Protein 1UFY (pdb70)

CATH classification: 3.30.1330.40

Nearest PDB structures (foldseek):
  1ufy-assembly1_A  TM=1.008E+00  e=2.197E-26  Thermus thermophilus HB8
  1ui9-assembly1_A  TM=9.934E-01  e=3.709E-23  Thermus thermophilus
  8cuu-assembly1_B  TM=9.670E-01  e=5.854E-23  synthetic construct
  8cuv-assembly1_B  TM=1.002E+00  e=2.622E-22  synthetic construct
  4zk7-assembly1_F  TM=1.004E+00  e=1.853E-21  Thermus thermophilus HB8

Organism: Thermus thermophilus (NCBI:txid274)

Structure (mmCIF, N/CA/C/O backbone):
data_1UFY
#
_entry.id   1UFY
#
_cell.length_a   71.252
_cell.length_b   71.252
_cell.length_c   152.360
_cell.angle_alpha   90.00
_cell.angle_beta   90.00
_cell.angle_gamma   120.00
#
_symmetry.space_group_name_H-M   'H 3 2'
#
loop_
_entity.id
_entity.type
_entity.pdbx_description
1 polymer 'Chorismate mutase'
2 non-polymer 'CHLORIDE ION'
3 non-polymer 'MALONATE ION'
4 non-polymer '2-(N-MORPHOLINO)-ETHANESULFONIC ACID'
5 water water
#
loop_
_atom_site.group_PDB
_atom_site.id
_atom_site.type_symbol
_atom_site.label_atom_id
_atom_site.label_alt_id
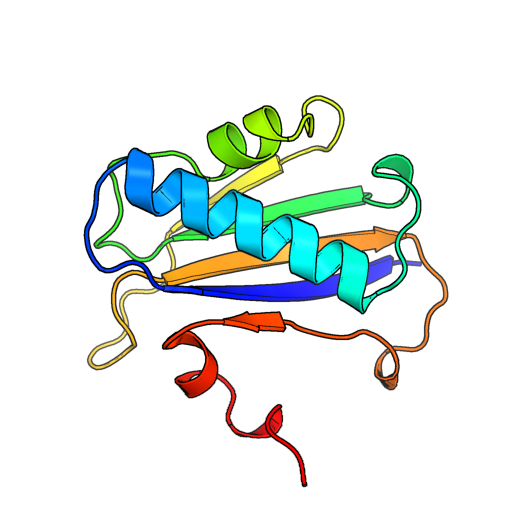_atom_site.label_comp_id
_atom_site.label_asym_id
_atom_site.label_entity_id
_atom_site.label_seq_id
_atom_site.pdbx_PDB_ins_code
_atom_site.Cartn_x
_atom_site.Cartn_y
_atom_site.Cartn_z
_atom_site.occupancy
_atom_site.B_iso_or_equiv
_atom_site.auth_seq_id
_atom_site.auth_comp_id
_atom_site.auth_asym_id
_atom_site.auth_atom_id
_atom_site.pdbx_PDB_model_num
ATOM 1 N N . MET A 1 1 ? 34.638 60.038 39.657 0.67 33.77 1 MET A N 1
ATOM 2 C CA . MET A 1 1 ? 33.619 59.460 40.509 1.00 20.84 1 MET A CA 1
ATOM 3 C C . MET A 1 1 ? 34.265 58.374 41.430 1.00 13.31 1 MET A C 1
ATOM 4 O O . MET A 1 1 ? 35.280 57.706 41.180 1.00 13.13 1 MET A O 1
ATOM 9 N N . VAL A 1 2 ? 33.622 58.398 42.562 1.00 7.56 2 VAL A N 1
ATOM 10 C CA . VAL A 1 2 ? 34.150 57.736 43.755 1.00 4.82 2 VAL A CA 1
ATOM 11 C C . VAL A 1 2 ? 33.059 56.841 44.341 1.00 3.58 2 VAL A C 1
ATOM 12 O O . VAL A 1 2 ? 31.891 57.198 44.364 1.00 4.64 2 VAL A O 1
ATOM 16 N N . ARG A 1 3 ? 33.490 55.701 44.856 1.00 3.49 3 ARG A N 1
ATOM 17 C CA . ARG A 1 3 ? 32.639 54.817 45.638 1.00 3.44 3 ARG A CA 1
ATOM 18 C C . ARG A 1 3 ? 33.278 54.596 46.994 1.00 3.30 3 ARG A C 1
ATOM 19 O O . ARG A 1 3 ? 34.439 54.195 47.093 1.00 4.72 3 ARG A O 1
ATOM 27 N N . GLY A 1 4 ? 32.531 54.774 48.066 1.00 3.01 4 GLY A N 1
ATOM 28 C CA . GLY A 1 4 ? 32.999 54.327 49.347 1.00 3.05 4 GLY A CA 1
ATOM 29 C C . GLY A 1 4 ? 32.921 52.823 49.497 1.00 2.95 4 GLY A C 1
ATOM 30 O O . GLY A 1 4 ? 31.999 52.182 48.992 1.00 4.00 4 GLY A O 1
ATOM 31 N N . ILE A 1 5 ? 33.852 52.274 50.256 1.00 3.40 5 ILE A N 1
ATOM 32 C CA . ILE A 1 5 ? 33.838 50.881 50.653 1.00 3.18 5 ILE A CA 1
ATOM 33 C C . ILE A 1 5 ? 33.850 50.865 52.169 1.00 3.29 5 ILE A C 1
ATOM 34 O O . ILE A 1 5 ? 34.759 51.478 52.786 1.00 3.67 5 ILE A O 1
ATOM 39 N N . ARG A 1 6 ? 32.870 50.221 52.806 1.00 3.27 6 ARG A N 1
ATOM 40 C CA . ARG A 1 6 ? 32.864 50.078 54.223 1.00 3.38 6 ARG A CA 1
ATOM 41 C C . ARG A 1 6 ? 33.434 48.732 54.662 1.00 3.68 6 ARG A C 1
ATOM 42 O O . ARG A 1 6 ? 33.181 47.700 54.044 1.00 4.85 6 ARG A O 1
ATOM 50 N N . GLY A 1 7 ? 34.151 48.788 55.773 1.00 3.89 7 GLY A N 1
ATOM 51 C CA . GLY A 1 7 ? 34.573 47.621 56.480 1.00 4.42 7 GLY A CA 1
ATOM 52 C C . GLY A 1 7 ? 34.398 47.783 57.982 1.00 3.14 7 GLY A C 1
ATOM 53 O O . GLY A 1 7 ? 34.341 48.925 58.493 1.00 3.41 7 GLY A O 1
ATOM 54 N N . ALA A 1 8 ? 34.366 46.678 58.706 1.00 3.32 8 ALA A N 1
ATOM 55 C CA . ALA A 1 8 ? 34.426 46.721 60.139 1.00 3.17 8 ALA A CA 1
ATOM 56 C C . ALA A 1 8 ? 34.980 45.385 60.656 1.00 3.23 8 ALA A C 1
ATOM 57 O O . ALA A 1 8 ? 34.751 44.333 60.022 1.00 3.74 8 ALA A O 1
ATOM 59 N N . ILE A 1 9 ? 35.645 45.427 61.805 1.00 3.10 9 ILE A N 1
ATOM 60 C CA . ILE A 1 9 ? 36.184 44.237 62.451 1.00 3.49 9 ILE A CA 1
ATOM 61 C C . ILE A 1 9 ? 36.243 44.535 63.948 1.00 3.52 9 ILE A C 1
ATOM 62 O O . ILE A 1 9 ? 36.415 45.665 64.361 1.00 4.44 9 ILE A O 1
ATOM 67 N N . THR A 1 10 ? 36.133 43.480 64.765 1.00 4.59 10 THR A N 1
ATOM 68 C CA . THR A 1 10 ? 36.309 43.566 66.192 1.00 4.58 10 THR A CA 1
ATOM 69 C C . THR A 1 10 ? 37.626 42.970 66.627 1.00 4.79 10 THR A C 1
ATOM 70 O O . THR A 1 10 ? 38.235 42.130 65.958 1.00 5.88 10 THR A O 1
ATOM 74 N N . VAL A 1 11 ? 38.050 43.411 67.828 1.00 4.78 11 VAL A N 1
ATOM 75 C CA . VAL A 1 11 ? 39.169 42.809 68.553 1.00 5.73 11 VAL A CA 1
ATOM 76 C C . VAL A 1 11 ? 38.727 42.421 69.954 1.00 5.50 11 VAL A C 1
ATOM 77 O O . VAL A 1 11 ? 37.748 42.949 70.475 1.00 7.17 11 VAL A O 1
ATOM 81 N N . GLU A 1 12 ? 39.504 41.519 70.557 1.00 7.42 12 GLU A N 1
ATOM 82 C CA . GLU A 1 12 ? 39.177 41.037 71.909 1.00 9.72 12 GLU A CA 1
ATOM 83 C C . GLU A 1 12 ? 39.878 41.811 72.993 1.00 7.33 12 GLU A C 1
ATOM 84 O O . GLU A 1 12 ? 39.543 41.607 74.179 1.00 11.37 12 GLU A O 1
ATOM 87 N N . GLU A 1 13 ? 40.831 42.682 72.660 1.00 6.82 13 GLU A N 1
ATOM 88 C CA . GLU A 1 13 ? 41.575 43.422 73.661 1.00 6.52 13 GLU A CA 1
ATOM 89 C C . GLU A 1 13 ? 42.080 44.713 73.057 1.00 5.28 13 GLU A C 1
ATOM 90 O O . GLU A 1 13 ? 42.331 44.783 71.849 1.00 6.63 13 GLU A O 1
ATOM 96 N N . ASP A 1 14 ? 42.268 45.712 73.897 1.00 5.57 14 ASP A N 1
ATOM 97 C CA . ASP A 1 14 ? 42.822 47.017 73.492 1.00 5.34 14 ASP A CA 1
ATOM 98 C C . ASP A 1 14 ? 44.338 46.987 73.575 1.00 5.28 14 ASP A C 1
ATOM 99 O O . ASP A 1 14 ? 44.934 47.535 74.519 1.00 6.22 14 ASP A O 1
ATOM 104 N N . THR A 1 15 ? 44.968 46.314 72.650 1.00 5.77 15 THR A N 1
ATOM 105 C CA . THR A 1 15 ? 46.409 46.289 72.527 1.00 5.73 15 THR A CA 1
ATOM 106 C C . THR A 1 15 ? 46.816 46.611 71.098 1.00 5.30 15 THR A C 1
ATOM 107 O O . THR A 1 15 ? 46.056 46.338 70.164 1.00 5.87 15 THR A O 1
ATOM 111 N N . PRO A 1 16 ? 48.010 47.138 70.884 1.00 6.41 16 PRO A N 1
ATOM 112 C CA . PRO A 1 16 ? 48.446 47.402 69.521 1.00 6.93 16 PRO A CA 1
ATOM 113 C C . PRO A 1 16 ? 48.513 46.167 68.687 1.00 6.03 16 PRO A C 1
ATOM 114 O O . PRO A 1 16 ? 48.145 46.195 67.502 1.00 6.94 16 PRO A O 1
ATOM 118 N N . GLU A 1 17 ? 49.000 45.069 69.236 1.00 6.43 17 GLU A N 1
ATOM 119 C CA . GLU A 1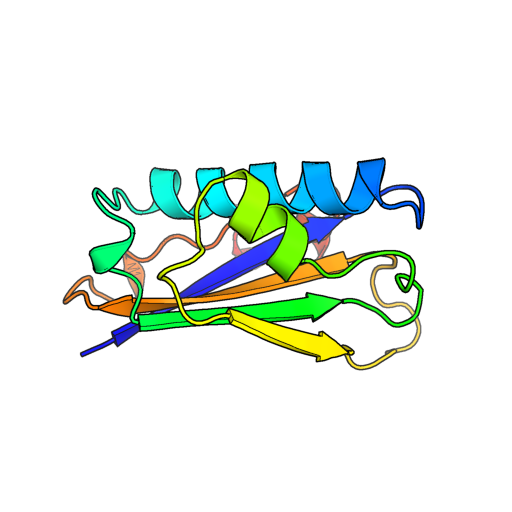 17 ? 49.107 43.860 68.422 1.00 7.72 17 GLU A CA 1
ATOM 120 C C . GLU A 1 17 ? 47.739 43.441 67.882 1.00 6.47 17 GLU A C 1
ATOM 121 O O . GLU A 1 17 ? 47.620 43.041 66.703 1.00 7.31 17 GLU A O 1
ATOM 127 N N . ALA A 1 18 ? 46.689 43.511 68.706 1.00 5.65 18 ALA A N 1
ATOM 128 C CA . ALA A 1 18 ? 45.373 43.123 68.281 1.00 5.43 18 ALA A CA 1
ATOM 129 C C . ALA A 1 18 ? 44.797 44.087 67.268 1.00 4.41 18 ALA A C 1
ATOM 130 O O . ALA A 1 18 ? 44.244 43.682 66.258 1.00 5.00 18 ALA A O 1
ATOM 132 N N . ILE A 1 19 ? 44.892 45.393 67.567 1.00 4.24 19 ILE A N 1
ATOM 133 C CA . ILE A 1 19 ? 44.342 46.396 66.679 1.00 4.28 19 ILE A CA 1
ATOM 134 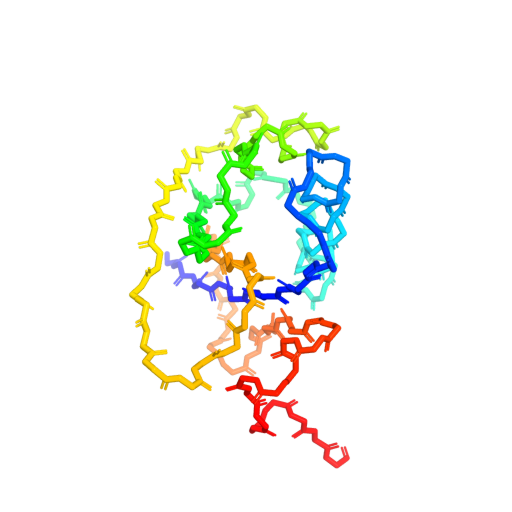C C . ILE A 1 19 ? 45.050 46.393 65.336 1.00 4.13 19 ILE A C 1
ATOM 135 O O . ILE A 1 19 ? 44.407 46.457 64.277 1.00 4.62 19 ILE A O 1
ATOM 140 N N . HIS A 1 20 ? 46.376 46.312 65.358 1.00 4.29 20 HIS A N 1
ATOM 141 C CA . HIS A 1 20 ? 47.106 46.358 64.099 1.00 4.46 20 HIS A CA 1
ATOM 142 C C . HIS A 1 20 ? 46.805 45.139 63.243 1.00 4.44 20 HIS A C 1
ATOM 143 O O . HIS A 1 20 ? 46.579 45.276 62.028 1.00 4.62 20 HIS A O 1
ATOM 150 N N . GLN A 1 21 ? 46.792 43.948 63.829 1.00 4.35 21 GLN A N 1
ATOM 151 C CA . GLN A 1 21 ? 46.500 42.762 63.041 1.00 4.80 21 GLN A CA 1
ATOM 152 C C . GLN A 1 21 ? 45.129 42.854 62.404 1.00 4.60 21 GLN A C 1
ATOM 153 O O . GLN A 1 21 ? 44.928 42.507 61.238 1.00 4.96 21 GLN A O 1
ATOM 159 N N . ALA A 1 22 ? 44.130 43.243 63.218 1.00 4.19 22 ALA A N 1
ATOM 160 C CA . ALA A 1 22 ? 42.765 43.288 62.707 1.00 4.16 22 ALA A CA 1
ATOM 161 C C . ALA A 1 22 ? 42.640 44.289 61.560 1.00 3.87 22 ALA A C 1
ATOM 162 O O . ALA A 1 22 ? 41.925 44.053 60.593 1.00 4.65 22 ALA A O 1
ATOM 164 N N . THR A 1 23 ? 43.305 45.432 61.689 1.00 3.79 23 THR A N 1
ATOM 165 C CA . THR A 1 23 ? 43.239 46.477 60.672 1.00 3.88 23 THR A CA 1
ATOM 166 C C . THR A 1 23 ? 43.888 45.995 59.387 1.00 3.48 23 THR A C 1
ATOM 167 O O . THR A 1 23 ? 43.345 46.200 58.293 1.00 4.27 23 THR A O 1
ATOM 171 N N . ARG A 1 24 ? 45.070 45.374 59.471 1.00 4.01 24 ARG A N 1
ATOM 172 C CA . ARG A 1 24 ? 45.710 44.853 58.278 1.00 4.38 24 ARG A CA 1
ATOM 173 C C . ARG A 1 24 ? 44.822 43.842 57.568 1.00 4.44 24 ARG A C 1
ATOM 174 O O . ARG A 1 24 ? 44.667 43.875 56.355 1.00 5.20 24 ARG A O 1
ATOM 182 N N . GLU A 1 25 ? 44.264 42.909 58.354 1.00 4.45 25 GLU A N 1
ATOM 183 C CA . GLU A 1 25 ? 43.405 41.860 57.781 1.00 5.04 25 GLU A CA 1
ATOM 184 C C . GLU A 1 25 ? 42.199 42.454 57.055 1.00 4.58 25 GLU A C 1
ATOM 185 O O . GLU A 1 25 ? 41.866 42.095 55.942 1.00 5.39 25 GLU A O 1
ATOM 191 N N . LEU A 1 26 ? 41.538 43.400 57.756 1.00 4.04 26 LEU A N 1
ATOM 192 C CA . LEU A 1 26 ? 40.338 44.016 57.172 1.00 3.97 26 LEU A CA 1
ATOM 193 C C . LEU A 1 26 ? 40.680 44.772 55.882 1.00 3.78 26 LEU A C 1
ATOM 194 O O . LEU A 1 26 ? 39.953 44.644 54.889 1.00 4.37 26 LEU A O 1
ATOM 199 N N . LEU A 1 27 ? 41.733 45.595 55.911 1.00 3.75 27 LEU A N 1
ATOM 200 C CA . LEU A 1 27 ? 42.068 46.356 54.707 1.00 3.96 27 LEU A CA 1
ATOM 201 C C . LEU A 1 27 ? 42.316 45.451 53.507 1.00 4.22 27 LEU A C 1
ATOM 202 O O . LEU A 1 27 ? 41.821 45.686 52.419 1.00 4.71 27 LEU A O 1
ATOM 207 N N . LEU A 1 28 ? 43.122 44.403 53.740 1.00 4.63 28 LEU A N 1
ATOM 208 C CA . LEU A 1 28 ? 43.448 43.519 52.603 1.00 6.00 28 LEU A CA 1
ATOM 209 C C . LEU A 1 28 ? 42.216 42.836 52.085 1.00 5.46 28 LEU A C 1
ATOM 210 O O . LEU A 1 28 ? 42.050 42.651 50.890 1.00 6.28 28 LEU A O 1
ATOM 215 N N . LYS A 1 29 ? 41.301 42.410 53.003 1.00 5.15 29 LYS A N 1
ATOM 216 C CA . LYS A 1 29 ? 40.066 41.763 52.550 1.00 5.26 29 LYS A CA 1
ATOM 217 C C . LYS A 1 29 ? 39.166 42.718 51.806 1.00 4.76 29 LYS A C 1
ATOM 218 O O . LYS A 1 29 ? 38.476 42.318 50.842 1.00 5.97 29 LYS A O 1
ATOM 224 N N . MET A 1 30 ? 39.099 43.992 52.215 1.00 4.41 30 MET A N 1
ATOM 225 C CA . MET A 1 30 ? 38.315 44.987 51.480 1.00 4.26 30 MET A CA 1
ATOM 226 C C . MET A 1 30 ? 38.825 45.151 50.059 1.00 4.71 30 MET A C 1
ATOM 227 O O . MET A 1 30 ? 38.064 45.255 49.085 1.00 5.59 30 MET A O 1
ATOM 232 N N . LEU A 1 31 ? 40.162 45.207 49.914 1.00 4.36 31 LEU A N 1
ATOM 233 C CA . LEU A 1 31 ? 40.738 45.385 48.583 1.00 5.13 31 LEU A CA 1
ATOM 234 C C . LEU A 1 31 ? 40.463 44.158 47.723 1.00 5.49 31 LEU A C 1
ATOM 235 O O . LEU A 1 31 ? 40.054 44.262 46.574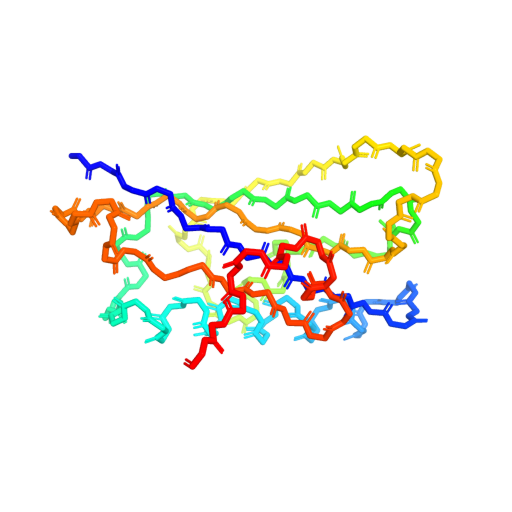 1.00 6.91 31 LEU A O 1
ATOM 240 N N . GLU A 1 32 ? 40.691 42.975 48.303 1.00 5.68 32 GLU A N 1
ATOM 241 C CA . GLU A 1 32 ? 40.472 41.717 47.555 1.00 7.05 32 GLU A CA 1
ATOM 242 C C . GLU A 1 32 ? 39.029 41.561 47.144 1.00 6.07 32 GLU A C 1
ATOM 243 O O . GLU A 1 32 ? 38.747 41.130 46.009 1.00 7.64 32 GLU A O 1
ATOM 248 N N . ALA A 1 33 ? 38.096 41.844 48.029 1.00 5.61 33 ALA A N 1
ATOM 249 C CA . ALA A 1 33 ? 36.669 41.661 47.744 1.00 6.53 33 ALA A CA 1
ATOM 250 C C . ALA A 1 33 ? 36.225 42.483 46.559 1.00 5.77 33 ALA A C 1
ATOM 251 O O . ALA A 1 33 ? 35.253 42.154 45.904 1.00 8.51 33 ALA A O 1
ATOM 253 N N . ASN A 1 34 ? 36.874 43.618 46.340 1.00 4.95 34 ASN A N 1
ATOM 254 C CA . ASN A 1 34 ? 36.518 44.565 45.291 1.00 5.08 34 ASN A CA 1
ATOM 255 C C . ASN A 1 34 ? 37.377 44.482 44.061 1.00 5.37 34 ASN A C 1
ATOM 256 O O . ASN A 1 34 ? 37.148 45.204 43.127 1.00 7.40 34 ASN A O 1
ATOM 261 N N . GLY A 1 35 ? 38.368 43.586 44.050 1.00 5.68 35 GLY A N 1
ATOM 262 C CA . GLY A 1 35 ? 39.215 43.420 42.857 1.00 7.22 35 GLY A CA 1
ATOM 263 C C . GLY A 1 35 ? 40.130 44.620 42.626 1.00 6.46 35 GLY A C 1
ATOM 264 O O . GLY A 1 35 ? 40.548 44.880 41.507 1.00 9.22 35 GLY A O 1
ATOM 265 N N . ILE A 1 36 ? 40.507 45.325 43.697 1.00 6.08 36 ILE A N 1
ATOM 266 C CA . ILE A 1 36 ? 41.429 46.466 43.549 1.00 5.69 36 ILE A CA 1
ATOM 267 C C . ILE A 1 36 ? 42.812 45.950 43.238 1.00 6.42 36 ILE A C 1
ATOM 268 O O . ILE A 1 36 ? 43.258 44.979 43.856 1.00 9.66 36 ILE A O 1
ATOM 273 N N . GLN A 1 37 ? 43.453 46.577 42.279 1.00 6.26 37 GLN A N 1
ATOM 274 C CA . GLN A 1 37 ? 44.759 46.149 41.762 1.00 8.32 37 GLN A CA 1
ATOM 275 C C . GLN A 1 37 ? 45.905 47.003 42.228 1.00 6.94 37 GLN A C 1
ATOM 276 O O . GLN A 1 37 ? 47.052 46.571 42.161 1.00 10.56 37 GLN A O 1
ATOM 282 N N . SER A 1 38 ? 45.663 48.205 42.708 1.00 5.62 38 SER A N 1
ATOM 283 C CA . SER A 1 38 ? 46.695 49.105 43.152 1.00 4.70 38 SER A CA 1
ATOM 284 C C . SER A 1 38 ? 46.142 50.016 44.217 1.00 3.90 38 SER A C 1
ATOM 285 O O . SER A 1 38 ? 45.013 50.511 44.118 1.00 4.48 38 SER A O 1
ATOM 288 N N . TYR A 1 39 ? 46.988 50.353 45.199 1.00 3.80 39 TYR A N 1
ATOM 289 C CA . TYR A 1 39 ? 46.664 51.365 46.173 1.00 4.06 39 TYR A CA 1
ATOM 290 C C . TYR A 1 39 ? 46.420 52.722 45.500 1.00 3.66 39 TYR A C 1
ATOM 291 O O . TYR A 1 39 ? 45.781 53.599 46.106 1.00 4.07 39 TYR A O 1
ATOM 300 N N . GLU A 1 40 ? 46.913 52.910 44.276 1.00 4.00 40 GLU A N 1
ATOM 301 C CA . GLU A 1 40 ? 46.673 54.137 43.552 1.00 4.27 40 GLU A CA 1
ATOM 302 C C . GLU A 1 40 ? 45.206 54.373 43.263 1.00 3.88 40 GLU A C 1
ATOM 303 O O . GLU A 1 40 ? 44.799 55.489 42.961 1.00 5.28 40 GLU A O 1
ATOM 309 N N . GLU A 1 41 ? 44.377 53.321 43.340 1.00 3.92 41 GLU A N 1
ATOM 310 C CA . GLU A 1 41 ? 42.935 53.470 43.168 1.00 4.09 41 GLU A CA 1
ATOM 311 C C . GLU A 1 41 ? 42.277 54.110 44.361 1.00 4.33 41 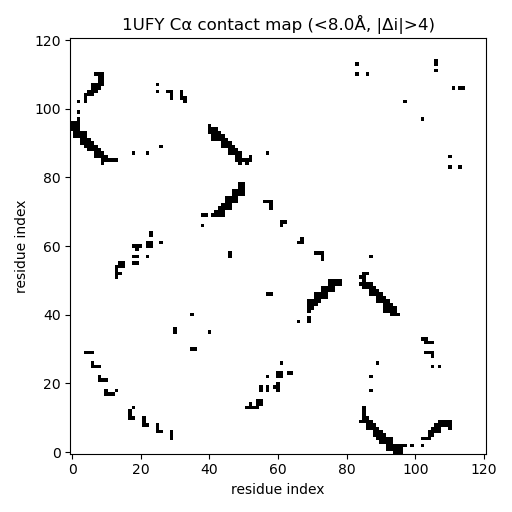GLU A C 1
ATOM 312 O O . GLU A 1 41 ? 41.091 54.497 44.238 1.00 6.03 41 GLU A O 1
ATOM 318 N N . LEU A 1 42 ? 42.929 54.219 45.494 1.00 3.66 42 LEU A N 1
ATOM 319 C CA . LEU A 1 42 ? 42.347 54.748 46.705 1.00 4.03 42 LEU A CA 1
ATOM 320 C C . LEU A 1 42 ? 42.590 56.258 46.814 1.00 3.80 42 LEU A C 1
ATOM 321 O O . LEU A 1 42 ? 43.736 56.722 46.905 1.00 6.71 42 LEU A O 1
ATOM 326 N N . ALA A 1 43 ? 41.511 57.025 46.811 1.00 3.36 43 ALA A N 1
ATOM 327 C CA . ALA A 1 43 ? 41.573 58.463 47.061 1.00 3.34 43 ALA A CA 1
ATOM 328 C C . ALA A 1 43 ? 42.077 58.751 48.469 1.00 3.37 43 ALA A C 1
ATOM 329 O O . ALA A 1 43 ? 42.891 59.667 48.693 1.00 4.22 43 ALA A O 1
ATOM 331 N N . ALA A 1 44 ? 41.544 58.019 49.459 1.00 3.31 44 ALA A N 1
ATOM 332 C CA . ALA A 1 44 ? 41.821 58.229 50.877 1.00 3.31 44 ALA A CA 1
ATOM 333 C C . ALA A 1 44 ? 41.156 57.072 51.623 1.00 3.38 44 ALA A C 1
ATOM 334 O O . ALA A 1 44 ? 40.273 56.393 51.092 1.00 4.04 44 ALA A O 1
ATOM 336 N N . VAL A 1 45 ? 41.576 56.874 52.867 1.00 3.61 45 VAL A N 1
ATOM 337 C CA . VAL A 1 45 ? 40.914 55.916 53.775 1.00 3.53 45 VAL A CA 1
ATOM 338 C C . VAL A 1 45 ? 40.725 56.596 55.125 1.00 3.80 45 VAL A C 1
ATOM 339 O O . VAL A 1 45 ? 41.663 57.164 55.686 1.00 4.81 45 VAL A O 1
ATOM 343 N N . ILE A 1 46 ? 39.490 56.507 55.641 1.00 3.61 46 ILE A N 1
ATOM 344 C CA . ILE A 1 46 ? 39.128 57.056 56.927 1.00 3.75 46 ILE A CA 1
ATOM 345 C C . ILE A 1 46 ? 38.780 55.908 57.872 1.00 3.85 46 ILE A C 1
ATOM 346 O O . ILE A 1 46 ? 38.075 54.982 57.489 1.00 6.02 46 ILE A O 1
ATOM 351 N N . PHE A 1 47 ? 39.270 55.967 59.079 1.00 3.97 47 PHE A N 1
ATOM 352 C CA . PHE A 1 47 ? 39.024 54.968 60.106 1.00 4.70 47 PHE A CA 1
ATOM 353 C C . PHE A 1 47 ? 38.253 55.577 61.269 1.00 4.75 47 PHE A C 1
ATOM 354 O O . PHE A 1 47 ? 38.505 56.756 61.623 1.00 5.71 47 PHE A O 1
ATOM 362 N N . THR A 1 48 ? 37.459 54.774 61.955 1.00 4.92 48 THR A N 1
ATOM 363 C CA . THR A 1 48 ? 36.996 55.121 63.260 1.00 5.40 48 THR A CA 1
ATOM 364 C C . THR A 1 48 ? 37.272 53.951 64.210 1.00 5.02 48 THR A C 1
ATOM 365 O O . THR A 1 48 ? 37.302 52.776 63.819 1.00 5.58 48 THR A O 1
ATOM 369 N N . VAL A 1 49 ? 37.451 54.289 65.492 1.00 5.24 49 VAL A N 1
ATOM 370 C CA . VAL A 1 49 ? 37.583 53.320 66.539 1.00 4.95 49 VAL A CA 1
ATOM 371 C C . VAL A 1 49 ? 36.590 53.672 67.645 1.00 4.33 49 VAL A C 1
ATOM 372 O O . VAL A 1 49 ? 36.346 54.856 67.932 1.00 6.09 49 VAL A O 1
ATOM 376 N N . THR A 1 50 ? 36.044 52.663 68.293 1.00 4.57 50 THR A N 1
ATOM 377 C CA . THR A 1 50 ? 35.216 52.878 69.458 1.00 4.69 50 THR A CA 1
ATOM 378 C C . THR A 1 50 ? 36.061 53.400 70.610 1.00 5.19 50 THR A C 1
ATOM 379 O O . THR A 1 50 ? 37.287 53.258 70.643 1.00 6.42 50 THR A O 1
ATOM 383 N N . GLU A 1 51 ? 35.390 54.009 71.609 1.00 7.54 51 GLU A N 1
ATOM 384 C CA . GLU A 1 51 ? 36.073 54.693 72.714 1.00 9.83 51 GLU A CA 1
ATOM 385 C C . GLU A 1 51 ? 36.832 53.757 73.625 1.00 8.85 51 GLU A C 1
ATOM 386 O O . GLU A 1 51 ? 37.720 54.215 74.367 1.00 12.45 51 GLU A O 1
ATOM 392 N N . ASP A 1 52 ? 36.586 52.468 73.553 1.00 7.03 52 ASP A N 1
ATOM 393 C CA . ASP A 1 52 ? 37.268 51.430 74.284 1.00 7.47 52 ASP A CA 1
ATOM 394 C C . ASP A 1 52 ? 38.547 50.934 73.642 1.00 7.10 52 ASP A C 1
ATOM 395 O O . ASP A 1 52 ? 39.175 50.021 74.143 1.00 9.12 52 ASP A O 1
ATOM 400 N N . LEU A 1 53 ? 38.949 51.561 72.504 1.00 6.16 53 LEU A N 1
ATOM 401 C CA . LEU A 1 53 ? 40.213 51.259 71.828 1.00 6.11 53 LEU A CA 1
ATOM 402 C C . LEU A 1 53 ? 41.061 52.545 71.776 1.00 6.13 53 LEU A C 1
ATOM 403 O O . LEU A 1 53 ? 40.765 53.410 70.948 1.00 10.68 53 LEU A O 1
ATOM 408 N N . THR A 1 54 ? 42.059 52.650 72.562 1.00 6.28 54 THR A N 1
ATOM 409 C CA . THR A 1 54 ? 42.984 53.793 72.540 1.00 7.19 54 THR A CA 1
ATOM 410 C C . THR A 1 54 ? 44.424 53.405 72.366 1.00 7.05 54 THR A C 1
ATOM 411 O O . THR A 1 54 ? 45.243 54.315 72.331 1.00 10.76 54 THR A O 1
ATOM 415 N N . SER A 1 55 ? 44.753 52.141 72.270 1.00 6.46 55 SER A N 1
ATOM 416 C CA . SER A 1 55 ? 46.172 51.779 72.359 1.00 6.56 55 SER A CA 1
ATOM 417 C C . SER A 1 55 ? 46.928 51.985 71.087 1.00 6.52 55 SER A C 1
ATOM 418 O O . SER A 1 55 ? 48.149 51.939 71.133 1.00 8.36 55 SER A O 1
ATOM 421 N N . ALA A 1 56 ? 46.283 52.184 69.945 1.00 6.65 56 ALA A N 1
ATOM 422 C CA . ALA A 1 56 ? 46.974 52.222 68.660 1.00 7.57 56 ALA A CA 1
ATOM 423 C C . ALA A 1 56 ? 46.185 53.050 67.628 1.00 6.69 56 ALA A C 1
ATOM 424 O O . ALA A 1 56 ? 44.974 53.168 67.677 1.00 9.79 56 ALA A O 1
ATOM 426 N N . PHE A 1 57 ? 46.946 53.567 66.656 1.00 6.70 57 PHE A N 1
ATOM 427 C CA . PHE A 1 57 ? 46.382 54.214 65.472 1.00 6.92 57 PHE A CA 1
ATOM 428 C C . PHE A 1 57 ? 46.146 53.197 64.381 1.00 6.50 57 PHE A C 1
ATOM 429 O O . PHE A 1 57 ? 47.100 52.545 63.937 1.00 6.95 57 PHE A O 1
ATOM 437 N N . PRO A 1 58 ? 44.921 53.030 63.852 1.00 8.10 58 PRO A N 1
ATOM 438 C CA . PRO A 1 58 ? 44.748 52.167 62.673 1.00 7.66 58 PRO A CA 1
ATOM 439 C C . PRO A 1 58 ? 45.630 52.595 61.510 1.00 5.99 58 PRO A C 1
ATOM 440 O O . PRO A 1 58 ? 46.050 51.731 60.738 1.00 6.49 58 PRO A O 1
ATOM 444 N N . ALA A 1 59 ? 45.935 53.880 61.338 1.00 6.80 59 ALA A N 1
ATOM 445 C CA . ALA A 1 59 ? 46.778 54.289 60.207 1.00 6.37 59 ALA A CA 1
ATOM 446 C C . ALA A 1 59 ? 48.169 53.698 60.292 1.00 6.05 59 ALA A C 1
ATOM 447 O O . ALA A 1 59 ? 48.812 53.466 59.282 1.00 6.47 59 ALA A O 1
ATOM 449 N N . GLU A 1 60 ? 48.669 53.447 61.517 1.00 6.23 60 GLU A N 1
ATOM 450 C CA . GLU A 1 60 ? 49.980 52.801 61.661 1.00 6.84 60 GLU A CA 1
ATOM 451 C C . GLU A 1 60 ? 49.939 51.392 61.065 1.00 6.07 60 GLU A C 1
ATOM 452 O O . GLU A 1 60 ? 50.881 50.966 60.428 1.00 7.19 60 GLU A O 1
ATOM 460 N N . ALA A 1 61 ? 48.847 50.674 61.283 1.00 5.89 61 ALA A N 1
ATOM 461 C CA . ALA A 1 61 ? 48.670 49.345 60.699 1.00 6.65 61 ALA A CA 1
ATOM 462 C C . ALA A 1 61 ? 48.581 49.425 59.191 1.00 5.04 61 ALA A C 1
ATOM 463 O O . ALA A 1 61 ? 49.150 48.586 58.462 1.00 6.20 61 ALA A O 1
ATOM 465 N N . ALA A 1 62 ? 47.886 50.430 58.665 1.00 4.61 62 ALA A N 1
ATOM 466 C CA . ALA A 1 62 ? 47.834 50.600 57.239 1.00 4.11 62 ALA A CA 1
ATOM 467 C C . ALA A 1 62 ? 49.225 50.827 56.656 1.00 3.88 62 ALA A C 1
ATOM 468 O O . ALA A 1 62 ? 49.546 50.326 55.566 1.00 4.29 62 ALA A O 1
ATOM 470 N N . ARG A 1 63 ? 50.072 51.564 57.377 1.00 3.88 63 ARG A N 1
ATOM 471 C CA . ARG A 1 63 ? 51.467 51.756 56.933 1.00 4.71 63 ARG A CA 1
ATOM 472 C C . ARG A 1 63 ? 52.293 50.482 57.069 1.00 5.55 63 ARG A C 1
ATOM 473 O O . ARG A 1 63 ? 53.262 50.333 56.292 1.00 7.83 63 ARG A O 1
ATOM 481 N N . GLN A 1 64 ? 51.924 49.535 57.901 1.00 4.32 64 GLN A N 1
ATOM 482 C CA . GLN A 1 64 ? 52.618 48.236 57.932 1.00 4.68 64 GLN A CA 1
ATOM 483 C C . GLN A 1 64 ? 52.389 47.421 56.669 1.00 4.09 64 GLN A C 1
ATOM 484 O O . GLN A 1 64 ? 53.192 46.562 56.333 1.00 5.83 64 GLN A O 1
ATOM 490 N N . ILE A 1 65 ? 51.290 47.678 55.948 1.00 4.24 65 ILE A N 1
ATOM 491 C CA . ILE A 1 65 ? 51.051 47.105 54.661 1.00 4.30 65 ILE A CA 1
ATOM 492 C C . ILE A 1 65 ? 51.267 48.139 53.543 1.00 4.81 65 ILE A C 1
ATOM 493 O O . ILE A 1 65 ? 50.796 48.003 52.452 1.00 6.59 65 ILE A O 1
ATOM 498 N N . GLY A 1 66 ? 52.070 49.181 53.822 1.00 5.19 66 GLY A N 1
ATOM 499 C CA . GLY A 1 66 ? 52.595 50.058 52.831 1.00 6.29 66 GLY A CA 1
ATOM 500 C C . GLY A 1 66 ? 51.707 51.187 52.385 1.00 5.01 66 GLY A C 1
ATOM 501 O O . GLY A 1 66 ? 51.950 51.717 51.286 1.00 6.82 66 GLY A O 1
ATOM 502 N N . MET A 1 67 ? 50.722 51.581 53.137 1.00 4.01 67 MET A N 1
ATOM 503 C CA . MET A 1 67 ? 49.847 52.667 52.728 1.00 3.78 67 MET A CA 1
ATOM 504 C C . MET A 1 67 ? 50.412 54.049 53.001 1.00 3.73 67 MET A C 1
ATOM 505 O O . MET A 1 67 ? 49.634 55.013 53.115 1.00 5.30 67 MET A O 1
ATOM 510 N N . HIS A 1 68 ? 51.718 54.231 52.941 1.00 4.46 68 HIS A N 1
ATOM 511 C CA . HIS A 1 68 ? 52.331 55.557 53.136 1.00 4.96 68 HIS A CA 1
ATOM 512 C C . HIS A 1 68 ? 51.790 56.584 52.148 1.00 4.79 68 HIS A C 1
ATOM 513 O O . HIS A 1 68 ? 51.607 57.752 52.536 1.00 7.31 68 HIS A O 1
ATOM 520 N N . ARG A 1 69 ? 51.584 56.206 50.895 1.00 3.82 69 ARG A N 1
ATOM 521 C CA . ARG A 1 69 ? 51.163 57.143 49.887 1.00 4.12 69 ARG A CA 1
ATOM 522 C C . ARG A 1 69 ? 49.645 57.277 49.775 1.00 3.64 69 ARG A C 1
ATOM 523 O O . ARG A 1 69 ? 49.151 58.067 48.970 1.00 5.05 69 ARG A O 1
ATOM 531 N N . VAL A 1 70 ? 48.903 56.514 50.568 1.00 3.89 70 VAL A N 1
ATOM 532 C CA . VAL A 1 70 ? 47.452 56.661 50.644 1.00 3.77 70 VAL A CA 1
ATOM 533 C C . VAL A 1 70 ? 47.150 57.625 51.782 1.00 3.64 70 VAL A C 1
ATOM 534 O O . VAL A 1 70 ? 47.613 57.419 52.907 1.00 5.28 70 VAL A O 1
ATOM 538 N N . PRO A 1 71 ? 46.366 58.671 51.554 1.00 3.57 71 PRO A N 1
ATOM 539 C CA . PRO A 1 71 ? 46.039 59.602 52.638 1.00 4.42 71 PRO A CA 1
ATOM 540 C C . PRO A 1 71 ? 45.062 58.949 53.631 1.00 3.97 71 PRO A C 1
ATOM 541 O O . PRO A 1 71 ? 44.024 58.438 53.206 1.00 5.35 71 PRO A O 1
ATOM 545 N N . LEU A 1 72 ? 45.411 58.980 54.912 1.00 3.38 72 LEU A N 1
ATOM 546 C CA . LEU A 1 72 ? 44.681 58.291 55.956 1.00 3.68 72 LEU A CA 1
ATOM 547 C C . LEU A 1 72 ? 44.245 59.256 57.030 1.00 3.99 72 LEU A C 1
ATOM 548 O O . LEU A 1 72 ? 44.981 60.192 57.373 1.00 6.34 72 LEU A O 1
ATOM 553 N N . LEU A 1 73 ? 43.098 59.021 57.639 1.00 4.38 73 LEU A N 1
ATOM 554 C CA . LEU A 1 73 ? 42.626 59.847 58.748 1.00 4.61 73 LEU A CA 1
ATOM 555 C C . LEU A 1 73 ? 41.834 58.976 59.734 1.00 4.79 73 LEU A C 1
ATOM 556 O O . LEU A 1 73 ? 41.154 58.074 59.271 1.00 6.40 73 LEU A O 1
ATOM 561 N N . SER A 1 74 ? 41.913 59.234 61.016 1.00 6.38 74 SER A N 1
ATOM 562 C CA . SER A 1 74 ? 41.187 58.469 61.989 1.00 5.94 74 SER A CA 1
ATOM 563 C C . SER A 1 74 ? 40.429 59.352 62.976 1.00 5.47 74 SER A C 1
ATOM 564 O O . SER A 1 74 ? 40.809 60.500 63.245 1.00 8.02 74 SER A O 1
ATOM 567 N N . ALA A 1 75 ? 39.342 58.820 63.488 1.00 4.92 75 ALA A N 1
ATOM 568 C CA . ALA A 1 75 ? 38.500 59.505 64.409 1.00 4.78 75 ALA A CA 1
ATOM 569 C C . ALA A 1 75 ? 37.830 58.515 65.372 1.00 4.91 75 ALA A C 1
ATOM 570 O O . ALA A 1 75 ? 37.960 57.309 65.221 1.00 6.17 75 ALA A O 1
ATOM 572 N N . ARG A 1 76 ? 37.137 59.039 66.366 1.00 11.31 76 ARG A N 1
ATOM 573 C CA . ARG A 1 76 ? 36.441 58.237 67.353 1.00 8.76 76 ARG A CA 1
ATOM 574 C C . ARG A 1 76 ? 34.950 58.087 66.983 1.00 8.54 76 ARG A C 1
ATOM 575 O O . ARG A 1 76 ? 34.315 59.063 66.634 1.00 10.50 76 ARG A O 1
ATOM 583 N N . GLU A 1 77 ? 34.411 56.876 67.152 1.00 9.60 77 GLU A N 1
ATOM 584 C CA . GLU A 1 77 ? 33.005 56.561 66.927 1.00 10.01 77 GLU A CA 1
ATOM 585 C C . GLU A 1 77 ? 32.111 56.966 68.089 1.00 8.87 77 GLU A C 1
ATOM 586 O O . GLU A 1 77 ? 32.555 57.038 69.229 1.00 11.27 77 GLU A O 1
ATOM 592 N N . VAL A 1 78 ? 30.822 57.178 67.831 1.00 9.36 78 VAL A N 1
ATOM 593 C CA . VAL A 1 78 ? 29.821 57.508 68.869 1.00 10.10 78 VAL A CA 1
ATOM 594 C C . VAL A 1 78 ? 29.639 56.320 69.845 1.00 9.25 78 VAL A C 1
ATOM 595 O O . VAL A 1 78 ? 29.394 55.203 69.371 1.00 9.88 78 VAL A O 1
ATOM 599 N N . PRO A 1 79 ? 29.720 56.561 71.157 1.00 9.95 79 PRO A N 1
ATOM 600 C CA . PRO A 1 79 ? 29.587 55.449 72.165 1.00 9.86 79 PRO A CA 1
ATOM 601 C C . PRO A 1 79 ? 28.144 55.118 72.525 1.00 9.29 79 PRO A C 1
ATOM 602 O O . PRO A 1 79 ? 27.703 55.387 73.669 1.00 13.02 79 PRO A O 1
ATOM 606 N N . VAL A 1 80 ? 27.397 54.551 71.632 1.00 8.29 80 VAL A N 1
ATOM 607 C CA . VAL A 1 80 ? 25.975 54.296 71.814 1.00 7.86 80 VAL A CA 1
ATOM 608 C C . VAL A 1 80 ? 25.783 53.174 72.844 1.00 8.29 80 VAL A C 1
ATOM 609 O O . VAL A 1 80 ? 26.401 52.079 72.681 1.00 9.25 80 VAL A O 1
ATOM 613 N N . PRO A 1 81 ? 24.920 53.311 73.837 1.00 8.85 81 PRO A N 1
ATOM 614 C CA . PRO A 1 81 ? 24.668 52.208 74.765 1.00 10.37 81 PRO A CA 1
ATOM 615 C C . PRO A 1 81 ? 24.216 50.927 74.070 1.00 9.92 81 PRO A C 1
ATOM 616 O O . PRO A 1 81 ? 23.325 50.944 73.221 1.00 11.96 81 PRO A O 1
ATOM 620 N N . GLY A 1 82 ? 24.836 49.829 74.459 1.00 11.84 82 GLY A N 1
ATOM 621 C CA . GLY A 1 82 ? 24.527 48.539 73.958 1.00 13.63 82 GLY A CA 1
ATOM 622 C C . GLY A 1 82 ? 25.128 48.204 72.609 1.00 12.86 82 GLY A C 1
ATOM 623 O O . GLY A 1 82 ? 24.898 47.130 72.074 1.00 20.19 82 GLY A O 1
ATOM 624 N N . SER A 1 83 ? 25.897 49.146 72.033 1.00 10.65 83 SER A N 1
ATOM 625 C CA . SER A 1 83 ? 26.492 48.896 70.752 1.00 11.09 83 SER A CA 1
ATOM 626 C C . SER A 1 83 ? 27.74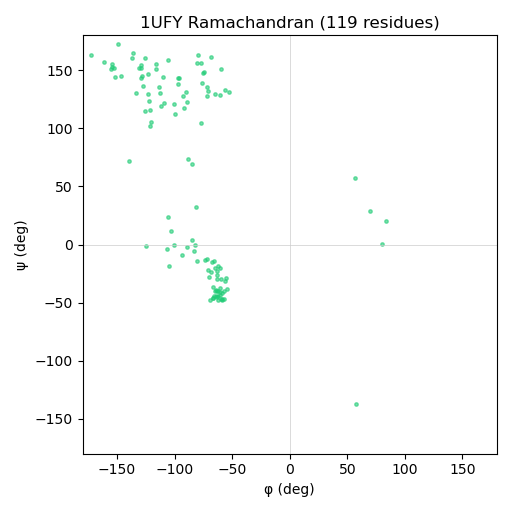0 48.032 70.915 1.00 8.28 83 SER A C 1
ATOM 627 O O . SER A 1 83 ? 28.268 47.820 71.991 1.00 11.96 83 SER A O 1
ATOM 630 N N . LEU A 1 84 ? 28.146 47.461 69.801 1.00 7.43 84 LEU A N 1
ATOM 631 C CA . LEU A 1 84 ? 29.238 46.497 69.799 1.00 6.84 84 LEU A CA 1
ATOM 632 C C . LEU A 1 84 ? 30.538 47.113 70.302 1.00 6.11 84 LEU A C 1
ATOM 633 O O . LEU A 1 84 ? 30.944 48.151 69.793 1.00 7.18 84 LEU A O 1
ATOM 638 N N . PRO A 1 85 ? 31.196 46.475 71.258 1.00 6.87 85 PRO A N 1
ATOM 639 C CA . PRO A 1 85 ? 32.496 46.979 71.725 1.00 7.17 85 PRO A CA 1
ATOM 640 C C . PRO A 1 85 ? 33.647 46.667 70.772 1.00 5.28 85 PRO A C 1
ATOM 641 O O . PRO A 1 85 ? 33.608 45.735 70.001 1.00 6.47 85 PRO A O 1
ATOM 648 N N . ARG A 1 86 ? 34.693 47.519 70.896 1.00 5.20 86 ARG A N 1
ATOM 649 C CA . ARG A 1 86 ? 36.003 47.248 70.322 1.00 4.64 86 ARG A CA 1
ATOM 650 C C . ARG A 1 86 ? 35.935 47.000 68.801 1.00 4.27 86 ARG A C 1
ATOM 651 O O . ARG A 1 86 ? 36.391 45.993 68.266 1.00 5.07 86 ARG A O 1
ATOM 666 N N . VAL A 1 87 ? 35.393 48.007 68.105 1.00 4.02 87 VAL A N 1
ATOM 667 C CA . VAL A 1 87 ? 35.210 47.944 66.665 1.00 4.23 87 VAL A CA 1
ATOM 668 C C . VAL A 1 87 ? 36.126 48.950 65.984 1.00 3.78 87 VAL A C 1
ATOM 669 O O . VAL A 1 87 ? 36.162 50.137 66.335 1.00 4.20 87 VAL A O 1
ATOM 673 N N . ILE A 1 88 ? 36.850 48.459 64.964 1.00 3.79 88 ILE A N 1
ATOM 674 C CA . ILE A 1 88 ? 37.570 49.275 63.988 1.00 3.37 88 ILE A CA 1
ATOM 675 C C . ILE A 1 88 ? 36.724 49.334 62.753 1.00 3.38 88 ILE A C 1
ATOM 676 O O . ILE A 1 88 ? 36.381 48.280 62.161 1.00 4.08 88 ILE A O 1
ATOM 681 N N . ARG A 1 89 ? 36.338 50.532 62.323 1.00 3.48 89 ARG A N 1
ATOM 682 C CA . ARG A 1 89 ? 35.563 50.775 61.115 1.00 3.55 89 ARG A CA 1
ATOM 683 C C . ARG A 1 89 ? 36.446 51.466 60.075 1.00 3.59 89 ARG A C 1
ATOM 684 O O . ARG A 1 89 ? 37.284 52.311 60.430 1.00 4.39 89 ARG A O 1
ATOM 692 N N . VAL A 1 90 ? 36.226 51.115 58.822 1.00 3.91 90 VAL A N 1
ATOM 693 C CA . VAL A 1 90 ? 36.971 51.668 57.715 1.00 3.27 90 VAL A CA 1
ATOM 694 C C . VAL A 1 90 ? 35.984 52.215 56.678 1.00 3.76 90 VAL A C 1
ATOM 695 O O . VAL A 1 90 ? 35.029 51.508 56.308 1.00 4.28 90 VAL A O 1
ATOM 699 N N . LEU A 1 91 ? 36.261 53.409 56.144 1.00 3.88 91 LEU A N 1
ATOM 700 C CA . LEU A 1 91 ? 35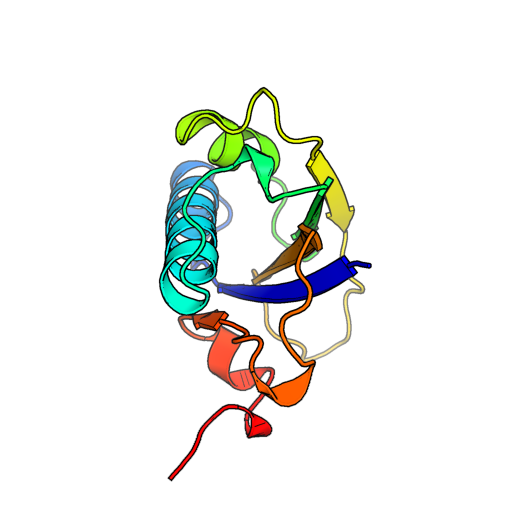.632 53.955 54.921 1.00 3.80 91 LEU A CA 1
ATOM 701 C C . LEU A 1 91 ? 36.737 54.244 53.900 1.00 3.80 91 LEU A C 1
ATOM 702 O O . LEU A 1 91 ? 37.474 55.226 54.052 1.00 4.78 91 LEU A O 1
ATOM 707 N N . ALA A 1 92 ? 36.902 53.387 52.911 1.00 3.59 92 ALA A N 1
ATOM 708 C CA . ALA A 1 92 ? 37.848 53.614 51.837 1.00 3.68 92 ALA A CA 1
ATOM 709 C C . ALA A 1 92 ? 37.159 54.369 50.719 1.00 4.29 92 ALA A C 1
ATOM 710 O O . ALA A 1 92 ? 36.037 53.987 50.324 1.00 9.36 92 ALA A O 1
ATOM 712 N N . LEU A 1 93 ? 37.733 55.428 50.207 1.00 3.06 93 LEU A N 1
ATOM 713 C CA . LEU A 1 93 ? 37.178 56.176 49.092 1.00 3.35 93 LEU A CA 1
ATOM 714 C C . LEU A 1 93 ? 37.922 55.716 47.831 1.00 3.42 93 LEU A C 1
ATOM 715 O O . LEU A 1 93 ? 39.121 55.939 47.711 1.00 4.47 93 LEU A O 1
ATOM 720 N N . TRP A 1 94 ? 37.197 55.038 46.960 1.00 3.51 94 TRP A N 1
ATOM 721 C CA . TRP A 1 94 ? 37.752 54.298 45.806 1.00 3.34 94 TRP A CA 1
ATOM 722 C C . TRP A 1 94 ? 37.405 55.003 44.511 1.00 3.48 94 TRP A C 1
ATOM 723 O O . TRP A 1 94 ? 36.240 55.247 44.210 1.00 3.88 94 TRP A O 1
ATOM 734 N N . ASN A 1 95 ? 38.431 55.386 43.721 1.00 3.50 95 ASN A N 1
ATOM 735 C CA . ASN A 1 95 ? 38.228 55.956 42.405 1.00 3.89 95 ASN A CA 1
ATOM 736 C C . ASN A 1 95 ? 37.888 54.833 41.421 1.00 4.66 95 ASN A C 1
ATOM 737 O O . ASN A 1 95 ? 38.754 54.038 41.067 1.00 5.85 95 ASN A O 1
ATOM 742 N N . THR A 1 96 ? 36.617 54.735 41.050 1.00 4.97 96 THR A N 1
ATOM 743 C CA . THR A 1 96 ? 36.115 53.641 40.262 1.00 5.16 96 THR A CA 1
ATOM 744 C C . THR A 1 96 ? 34.771 54.085 39.635 1.00 7.09 96 THR A C 1
ATOM 745 O O . THR A 1 96 ? 34.073 54.916 40.229 1.00 9.43 96 THR A O 1
ATOM 749 N N . ASP A 1 97 ? 34.430 53.404 38.534 1.00 8.74 97 ASP A N 1
ATOM 750 C CA . ASP A 1 97 ? 33.074 53.567 37.999 1.00 10.56 97 ASP A CA 1
ATOM 751 C C . ASP A 1 97 ? 32.203 52.364 38.349 1.00 8.03 97 ASP A C 1
ATOM 752 O O . ASP A 1 97 ? 31.098 52.241 37.857 1.00 10.50 97 ASP A O 1
ATOM 757 N N . THR A 1 98 ? 32.651 51.486 39.241 1.00 6.82 98 THR A N 1
ATOM 758 C CA . THR A 1 98 ? 31.849 50.358 39.704 1.00 6.07 98 THR A CA 1
ATOM 759 C C . THR A 1 98 ? 30.497 50.837 40.192 1.00 5.05 98 THR A C 1
ATOM 760 O O . THR A 1 98 ? 30.421 51.747 41.004 1.00 6.16 98 THR A O 1
ATOM 764 N N . PRO A 1 99 ? 29.400 50.198 39.752 1.00 5.65 99 PRO A N 1
ATOM 765 C CA . PRO A 1 99 ? 28.101 50.549 40.276 1.00 6.01 99 PRO A CA 1
ATOM 766 C C . PRO A 1 99 ? 27.989 50.352 41.770 1.00 4.77 99 PRO A C 1
ATOM 767 O O . PRO A 1 99 ? 28.619 49.474 42.338 1.00 5.02 99 PRO A O 1
ATOM 771 N N . GLN A 1 100 ? 27.142 51.150 42.410 1.00 4.95 100 GLN A N 1
ATOM 772 C CA . GLN A 1 100 ? 26.967 51.091 43.828 1.00 4.47 100 GLN A CA 1
ATOM 773 C C . GLN A 1 100 ? 26.613 49.701 44.328 1.00 4.19 100 GLN A C 1
ATOM 774 O O . GLN A 1 100 ? 27.115 49.275 45.407 1.00 4.81 100 GLN A O 1
ATOM 780 N N . ASP A 1 101 ? 25.803 48.953 43.604 1.00 4.60 101 ASP A N 1
ATOM 781 C CA . ASP A 1 101 ? 25.395 47.621 44.043 1.00 5.06 101 ASP A CA 1
ATOM 782 C C . ASP A 1 101 ? 26.414 46.529 43.736 1.00 5.50 101 ASP A C 1
ATOM 783 O O . ASP A 1 101 ? 26.178 45.371 44.121 1.00 7.80 101 ASP A O 1
ATOM 788 N N . ARG A 1 102 ? 27.529 46.869 43.123 1.00 4.78 102 ARG A N 1
ATOM 789 C CA . ARG A 1 102 ? 28.599 45.937 42.863 1.00 5.13 102 ARG A CA 1
ATOM 790 C C . ARG A 1 102 ? 29.797 46.178 43.789 1.00 5.00 102 ARG A C 1
ATOM 791 O O . ARG A 1 102 ? 30.760 45.392 43.727 1.00 6.87 102 ARG A O 1
ATOM 799 N N . VAL A 1 103 ? 29.754 47.200 44.620 1.00 4.16 103 VAL A N 1
ATOM 800 C CA . VAL A 1 103 ? 30.776 47.416 45.655 1.00 4.01 103 VAL A CA 1
ATOM 801 C C . VAL A 1 103 ? 30.501 46.427 46.760 1.00 4.38 103 VAL A C 1
ATOM 802 O O . VAL A 1 103 ? 29.353 46.206 47.165 1.00 6.48 103 VAL A O 1
ATOM 806 N N . ARG A 1 104 ? 31.560 45.828 47.307 1.00 4.40 104 ARG A N 1
ATOM 807 C CA . ARG A 1 104 ? 31.453 44.808 48.335 1.00 4.73 104 ARG A CA 1
ATOM 808 C C . ARG A 1 104 ? 31.986 45.338 49.659 1.00 4.39 104 ARG A C 1
ATOM 809 O O . ARG A 1 104 ? 33.154 45.703 49.778 1.00 6.21 104 ARG A O 1
ATOM 817 N N . HIS A 1 105 ? 31.123 45.371 50.656 1.00 4.07 105 HIS A N 1
ATOM 818 C CA . HIS A 1 105 ? 31.429 45.856 51.977 1.00 4.17 105 HIS A CA 1
ATOM 819 C C . HIS A 1 105 ? 31.790 44.642 52.866 1.00 4.84 105 HIS A C 1
ATOM 820 O O . HIS A 1 105 ? 31.203 43.581 52.715 1.00 9.43 105 HIS A O 1
ATOM 827 N N . VAL A 1 106 ? 32.738 44.790 53.771 1.00 4.03 106 VAL A N 1
ATOM 828 C CA . VAL A 1 106 ? 33.352 43.656 54.478 1.00 4.17 106 VAL A CA 1
ATOM 829 C C . VAL A 1 106 ? 33.269 43.823 55.972 1.00 3.75 106 VAL A C 1
ATOM 830 O O . VAL A 1 106 ? 33.894 44.708 56.554 1.00 4.42 106 VAL A O 1
ATOM 834 N N . TYR A 1 107 ? 32.513 42.931 56.627 1.00 4.37 107 TYR A N 1
ATOM 835 C CA . TYR A 1 107 ? 32.273 42.958 58.056 1.00 4.69 107 TYR A CA 1
ATOM 836 C C . TYR A 1 107 ? 32.754 41.642 58.647 1.00 5.36 107 TYR A C 1
ATOM 837 O O . TYR A 1 107 ? 32.216 40.582 58.273 1.00 8.44 107 TYR A O 1
ATOM 846 N N . LEU A 1 108 ? 33.763 41.688 59.499 1.00 4.74 108 LEU A N 1
ATOM 847 C CA . LEU A 1 108 ? 34.481 40.524 59.951 1.00 4.98 108 LEU A CA 1
ATOM 848 C C . LEU A 1 108 ? 34.321 40.310 61.470 1.00 5.01 108 LEU A C 1
ATOM 849 O O . LEU A 1 108 ? 34.089 41.237 62.241 1.00 5.29 108 LEU A O 1
ATOM 854 N N . ARG A 1 109 ? 34.482 39.067 61.880 1.00 5.75 109 ARG A N 1
ATOM 855 C CA . ARG A 1 109 ? 34.416 38.678 63.292 1.00 6.38 109 ARG A CA 1
ATOM 856 C C . ARG A 1 109 ? 33.046 39.102 63.832 1.00 6.77 109 ARG A C 1
ATOM 857 O O . ARG A 1 109 ? 32.030 38.863 63.183 1.00 8.10 109 ARG A O 1
ATOM 865 N N . GLU A 1 110 ? 32.984 39.671 65.035 1.00 7.38 110 GLU A N 1
ATOM 866 C CA . GLU A 1 110 ? 31.676 39.990 65.573 1.00 7.81 110 GLU A CA 1
ATOM 867 C C . GLU A 1 110 ? 31.034 41.146 64.880 1.00 6.42 110 GLU A C 1
ATOM 868 O O . GLU A 1 110 ? 29.831 41.391 65.053 1.00 6.68 110 GLU A O 1
ATOM 874 N N . ALA A 1 111 ? 31.793 41.903 64.047 1.00 5.99 111 ALA A N 1
ATOM 875 C CA . ALA A 1 111 ? 31.209 43.037 63.346 1.00 5.47 111 ALA A CA 1
ATOM 876 C C . ALA A 1 111 ? 30.183 42.631 62.346 1.00 5.87 111 ALA A C 1
ATOM 877 O O . ALA A 1 111 ? 29.398 43.485 61.913 1.00 7.18 111 ALA A O 1
ATOM 879 N N . VAL A 1 112 ? 30.087 41.330 61.972 1.00 6.90 112 VAL A N 1
ATOM 880 C CA . VAL A 1 112 ? 28.989 40.910 61.143 1.00 9.76 112 VAL A CA 1
ATOM 881 C C . VAL A 1 112 ? 27.660 41.284 61.772 1.00 9.00 112 VAL A C 1
ATOM 882 O O . VAL A 1 112 ? 26.625 41.492 61.074 1.00 11.25 112 VAL A O 1
ATOM 886 N N . ARG A 1 113 ? 27.584 41.361 63.097 1.00 7.66 113 ARG A N 1
ATOM 887 C CA . ARG A 1 113 ? 26.342 41.681 63.821 1.00 9.29 113 ARG A CA 1
ATOM 888 C C . ARG A 1 113 ? 25.879 43.081 63.517 1.00 8.27 113 ARG A C 1
ATOM 889 O O . ARG A 1 113 ? 24.674 43.380 63.746 1.00 11.49 113 ARG A O 1
ATOM 897 N N . LEU A 1 114 ? 26.723 43.968 63.043 1.00 7.69 114 LEU A N 1
ATOM 898 C CA . LEU A 1 114 ? 26.340 45.325 62.737 1.00 7.97 114 LEU A CA 1
ATOM 899 C C . LEU A 1 114 ? 25.434 45.412 61.523 1.00 8.07 114 LEU A C 1
ATOM 900 O O . LEU A 1 114 ? 24.659 46.378 61.382 1.00 10.80 114 LEU A O 1
ATOM 905 N N . ARG A 1 115 ? 25.542 44.464 60.588 1.00 7.33 115 ARG A N 1
ATOM 906 C CA . ARG A 1 115 ? 24.931 44.556 59.289 1.00 6.84 115 ARG A CA 1
ATOM 907 C C . ARG A 1 115 ? 24.358 43.204 58.882 1.00 7.26 115 ARG A C 1
ATOM 908 O O . ARG A 1 115 ? 24.839 42.564 57.940 1.00 7.91 115 ARG A O 1
ATOM 916 N N . PRO A 1 116 ? 23.266 42.787 59.511 1.00 8.72 116 PRO A N 1
ATOM 917 C CA . PRO A 1 116 ? 22.659 41.533 59.138 1.00 10.55 116 PRO A CA 1
ATOM 918 C C . PRO A 1 116 ? 22.151 41.544 57.717 1.00 9.65 116 PRO A C 1
ATOM 919 O O . PRO A 1 116 ? 22.022 40.469 57.149 1.00 12.30 116 PRO A O 1
ATOM 923 N N . ASP A 1 117 ? 21.865 42.702 57.134 1.00 9.12 117 ASP A N 1
ATOM 924 C CA . ASP A 1 117 ? 21.435 42.745 55.766 1.00 10.05 117 ASP A CA 1
ATOM 925 C C . ASP A 1 117 ? 22.515 42.240 54.837 1.00 10.09 117 ASP A C 1
ATOM 926 O O . ASP A 1 117 ? 22.193 41.796 53.736 1.00 15.43 117 ASP A O 1
ATOM 931 N N . LEU A 1 118 ? 23.790 42.326 55.192 1.00 10.37 118 LEU A N 1
ATOM 932 C CA . LEU A 1 118 ? 24.832 41.926 54.308 1.00 11.28 118 LEU A CA 1
ATOM 933 C C . LEU A 1 118 ? 25.077 40.417 54.374 1.00 12.98 118 LEU A C 1
ATOM 934 O O . LEU A 1 118 ? 25.783 39.875 53.514 1.00 16.82 118 LEU A O 1
ATOM 939 N N . GLU A 1 119 ? 24.406 39.723 55.284 0.83 12.37 119 GLU A N 1
ATOM 940 C CA . GLU A 1 119 ? 24.366 38.245 55.170 0.83 13.66 119 GLU A CA 1
ATOM 941 C C . GLU A 1 119 ? 23.414 37.969 54.058 0.83 14.33 119 GLU A C 1
ATOM 942 O O . GLU A 1 119 ? 22.367 38.643 53.695 0.83 24.03 119 GLU A O 1
ATOM 945 N N . SER A 1 120 ? 23.728 36.880 53.357 0.70 15.12 120 SER A N 1
ATOM 946 C CA . SER A 1 120 ? 22.827 36.528 52.286 0.70 14.21 120 SER A CA 1
ATOM 947 C C . SER A 1 120 ? 22.601 34.998 52.342 0.70 15.03 120 SER A C 1
ATOM 948 O O . SER A 1 120 ? 23.294 34.203 53.041 0.70 21.00 120 SER A O 1
ATOM 951 N N . ALA A 1 121 ? 21.544 34.737 51.586 0.60 12.92 121 ALA A N 1
ATOM 952 C CA . ALA A 1 121 ? 21.192 33.393 51.239 0.60 24.06 121 ALA A CA 1
ATOM 953 C C . ALA A 1 121 ? 22.2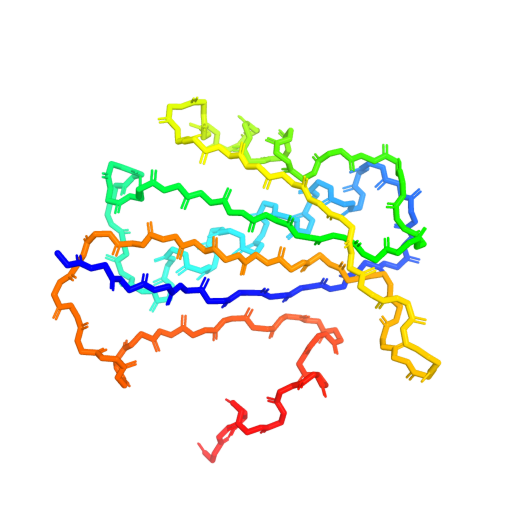46 32.699 50.355 0.60 33.61 121 ALA A C 1
ATOM 954 O O . ALA A 1 121 ? 23.063 33.433 49.784 0.60 31.50 121 ALA A O 1
#

Sequence (121 aa):
MVRGIRGAITVEEDTPEAIHQATRELLLKMLEANGIQSYEELAAVIFTVTEDLTSAFPAEAARQIGMHRVPLLSAREVPVPGSLPRVIRVLALWNTDTPQDRVRHVYLREAVRLRPDLESA

Foldseek 3Di:
DKDKAKEKEFFDAQACVGLLVRLLVGVVVLCVLQVNDDLVQWQAKEKEWEPRHDHDDSVVSVVVVPCPVHHYYYYYDDHDPPDDHGMMMMITIGNDPDDRVSRDYYYDDPSCVVCVVNDDD

Radius of gyration: 13.81 Å; Cα contacts (8 Å, |Δi|>4): 224; chains: 1; bounding box: 31×26×37 Å

GO terms:
  GO:0004106 chorismate mutase activity (F, IDA)
  GO:0046417 chorismate metabolic process (P, IDA)

Solvent-accessible surface area: 6895 Å² total; per-residue (Å²): 130,70,57,30,0,67,0,0,0,9,6,118,82,52,32,53,119,22,0,31,69,0,0,76,43,0,5,87,94,2,16,102,49,20,55,23,170,38,67,157,46,11,40,22,1,59,0,34,13,15,82,66,3,97,44,17,137,2,11,80,0,0,80,97,36,41,0,124,223,10,76,32,123,46,53,134,47,99,92,81,129,90,50,21,70,83,0,0,37,1,64,4,54,11,74,24,120,28,70,128,125,164,6,117,67,18,24,31,106,86,0,68,153,50,90,97,94,73,84,109,150

Secondary structure (DSSP, 8-state):
-EEEEEEEEE-SSSSHHHHHHHHHHHHHHHHHHHT---GGGEEEEEEEE-TT--S--HHHHHHHTTGGGS-EEEEEPP--TTPPSSEEEEEEEEE----GGG---EEEGGGGGG-GGG---

B-factor: mean 10.43, std 8.16, range [2.95, 53.92]

InterPro domains:
  IPR008243 Chorismate mutase, AroH class [PF07736] (2-118)
  IPR008243 Chorismate mutase, AroH class [PIRSF005965] (1-120)
  IPR008243 Chorismate mutase, AroH class [PS51167] (2-120)
  IPR008243 Chorismate mutase, AroH class [PTHR21164] (1-121)
  IPR008243 Chorismate mutase, AroH class [TIGR01796] (2-118)
  IPR008243 Chorismate mutase, AroH class [cd02185] (2-118)
  IPR035959 RutC-like superfamily [G3DSA:3.30.1330.40] (1-122)
  IPR035959 RutC-like superfamily [SSF55298] (1-118)